Protein AF-A0A653HS08-F1 (afdb_monomer_lite)

Structure (mmCIF, N/CA/C/O backbone):
data_AF-A0A653HS08-F1
#
_entry.id   AF-A0A653HS08-F1
#
loop_
_atom_site.group_PDB
_atom_site.id
_atom_site.type_symbol
_atom_site.label_atom_id
_atom_site.label_alt_id
_atom_site.label_comp_id
_atom_site.label_asym_id
_atom_site.label_entity_id
_atom_site.label_seq_id
_atom_site.pdbx_PDB_ins_code
_atom_site.Cartn_x
_atom_site.Cartn_y
_atom_site.Cartn_z
_atom_site.occupancy
_atom_site.B_iso_or_equiv
_atom_site.auth_seq_id
_atom_site.auth_comp_id
_atom_site.auth_asym_id
_atom_site.auth_atom_id
_atom_site.pdbx_PDB_model_num
ATOM 1 N N . MET A 1 1 ? 49.586 -7.986 55.147 1.00 47.50 1 MET A N 1
ATOM 2 C CA . MET A 1 1 ? 49.100 -8.503 53.851 1.00 47.50 1 MET A CA 1
ATOM 3 C C . MET A 1 1 ? 47.582 -8.565 53.897 1.00 47.50 1 MET A C 1
ATOM 5 O O . MET A 1 1 ? 47.052 -9.351 54.668 1.00 47.50 1 MET A O 1
ATOM 9 N N . SER A 1 2 ? 46.905 -7.718 53.124 1.00 52.62 2 SER A N 1
ATOM 10 C CA . SER A 1 2 ? 45.487 -7.862 52.766 1.00 52.62 2 SER A CA 1
ATOM 11 C C . SER A 1 2 ? 45.257 -7.087 51.466 1.00 52.62 2 SER A C 1
ATOM 13 O O . SER A 1 2 ? 45.244 -5.858 51.445 1.00 52.62 2 SER A O 1
ATOM 15 N N . GLU A 1 3 ? 45.194 -7.820 50.357 1.00 47.97 3 GLU A N 1
ATOM 16 C CA . GLU A 1 3 ? 45.014 -7.277 49.010 1.00 47.97 3 GLU A CA 1
ATOM 17 C C . GLU A 1 3 ? 43.571 -6.792 48.811 1.00 47.97 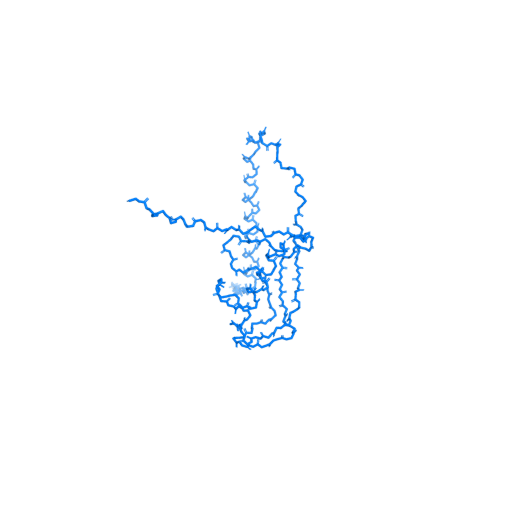3 GLU A C 1
ATOM 19 O O . GLU A 1 3 ? 42.610 -7.521 49.051 1.00 47.97 3 GLU A O 1
ATOM 24 N N . CYS A 1 4 ? 43.424 -5.544 48.362 1.00 50.06 4 CYS A N 1
ATOM 25 C CA . CYS A 1 4 ? 42.158 -4.959 47.937 1.00 50.06 4 CYS A CA 1
ATOM 26 C C . CYS A 1 4 ? 41.936 -5.295 46.456 1.00 50.06 4 CYS A C 1
ATOM 28 O O . CYS A 1 4 ? 42.390 -4.577 45.563 1.00 50.06 4 CYS A O 1
ATOM 30 N N . THR A 1 5 ? 41.269 -6.412 46.176 1.00 53.72 5 THR A N 1
ATOM 31 C CA . THR A 1 5 ? 40.874 -6.790 44.816 1.00 53.72 5 THR A CA 1
ATOM 32 C C . THR A 1 5 ? 39.577 -6.073 44.437 1.00 53.72 5 THR A C 1
ATOM 34 O O . THR A 1 5 ? 38.467 -6.540 44.679 1.00 53.72 5 THR A O 1
ATOM 37 N N . SER A 1 6 ? 39.703 -4.888 43.836 1.00 65.06 6 SER A N 1
ATOM 38 C CA . SER A 1 6 ? 38.567 -4.243 43.167 1.00 65.06 6 SER A CA 1
ATOM 39 C C . SER A 1 6 ? 38.317 -4.923 41.816 1.00 65.06 6 SER A C 1
ATOM 41 O O . SER A 1 6 ? 39.115 -4.809 40.887 1.00 65.06 6 SER A O 1
ATOM 43 N N . GLU A 1 7 ? 37.225 -5.686 41.707 1.00 66.38 7 GLU A N 1
ATOM 44 C CA . GLU A 1 7 ? 36.847 -6.326 40.445 1.00 66.38 7 GLU A CA 1
ATOM 45 C C . GLU A 1 7 ? 36.580 -5.279 39.341 1.00 66.38 7 GLU A C 1
ATOM 47 O O . GLU A 1 7 ? 35.885 -4.280 39.577 1.00 66.38 7 GLU A O 1
ATOM 52 N N . PRO A 1 8 ? 37.068 -5.491 38.104 1.00 62.09 8 PRO A N 1
ATOM 53 C CA . PRO A 1 8 ? 36.810 -4.576 37.003 1.00 62.09 8 PRO A CA 1
ATOM 54 C C . PRO A 1 8 ? 35.329 -4.637 36.606 1.00 62.09 8 PRO A C 1
ATOM 56 O O . PRO A 1 8 ? 34.816 -5.674 36.178 1.00 62.09 8 PRO A O 1
ATOM 59 N N . LYS A 1 9 ? 34.627 -3.500 36.713 1.00 66.12 9 LYS A N 1
ATOM 60 C CA . LYS A 1 9 ? 33.224 -3.364 36.286 1.00 66.12 9 LYS A CA 1
ATOM 61 C C . LYS A 1 9 ? 33.095 -3.730 34.803 1.00 66.12 9 LYS A C 1
ATOM 63 O O . LYS A 1 9 ? 33.482 -2.955 33.927 1.00 66.12 9 LYS A O 1
ATOM 68 N N . LYS A 1 10 ? 32.531 -4.908 34.514 1.00 68.31 10 LYS A N 1
ATOM 69 C CA . LYS A 1 10 ? 32.231 -5.361 33.147 1.00 68.31 10 LYS A CA 1
ATOM 70 C C . LYS A 1 10 ? 31.342 -4.323 32.451 1.00 68.31 10 LYS A C 1
ATOM 72 O O . LYS A 1 10 ? 30.289 -3.959 32.974 1.00 68.31 10 LYS A O 1
ATOM 77 N N . ARG A 1 11 ? 31.759 -3.844 31.268 1.00 67.19 11 ARG A N 1
ATOM 78 C CA . ARG A 1 11 ? 30.930 -2.971 30.416 1.00 67.19 11 ARG A CA 1
ATOM 79 C C . ARG A 1 11 ? 29.622 -3.704 30.121 1.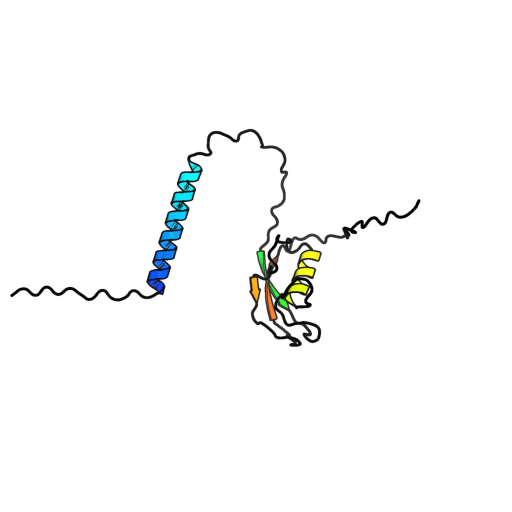00 67.19 11 ARG A C 1
ATOM 81 O O . ARG A 1 11 ? 29.644 -4.784 29.534 1.00 67.19 11 ARG A O 1
ATOM 88 N N . LEU A 1 12 ? 28.498 -3.135 30.555 1.00 70.56 12 LEU A N 1
ATOM 89 C CA . LEU A 1 12 ? 27.184 -3.703 30.264 1.00 70.56 12 LEU A CA 1
ATOM 90 C C . LEU A 1 12 ? 26.947 -3.735 28.753 1.00 70.56 12 LEU A C 1
ATOM 92 O O . LEU A 1 12 ? 27.295 -2.801 28.031 1.00 70.56 12 LEU A O 1
ATOM 96 N N . ASN A 1 13 ? 26.317 -4.811 28.287 1.00 78.12 13 ASN A N 1
ATOM 97 C CA . ASN A 1 13 ? 25.928 -4.950 26.890 1.00 78.12 13 ASN A CA 1
ATOM 98 C C . ASN A 1 13 ? 24.832 -3.915 26.554 1.00 78.12 13 ASN A C 1
ATOM 100 O O . ASN A 1 13 ? 23.933 -3.667 27.364 1.00 78.12 13 ASN A O 1
ATOM 104 N N . ASN A 1 14 ? 24.868 -3.353 25.342 1.00 82.06 14 ASN A N 1
ATOM 105 C CA . ASN A 1 14 ? 23.865 -2.428 24.801 1.00 82.06 14 ASN A CA 1
ATOM 106 C C . ASN A 1 14 ? 22.414 -2.892 25.029 1.00 82.06 14 ASN A C 1
ATOM 108 O O . ASN A 1 14 ? 21.534 -2.069 25.284 1.00 82.06 14 ASN A O 1
ATOM 112 N N . TYR A 1 15 ? 22.156 -4.204 25.010 1.00 83.00 15 TYR A N 1
ATOM 113 C CA . TYR A 1 15 ? 20.837 -4.758 25.321 1.00 83.00 15 TYR A CA 1
ATOM 114 C C . TYR A 1 15 ? 20.389 -4.477 26.763 1.00 83.00 15 TYR A C 1
ATOM 116 O O . TYR A 1 15 ? 19.254 -4.059 26.996 1.00 83.00 15 TYR A O 1
ATOM 124 N N . GLN A 1 16 ? 21.276 -4.676 27.739 1.00 83.06 16 GLN A N 1
ATOM 125 C CA . GLN A 1 16 ? 20.981 -4.440 29.154 1.00 83.06 16 GLN A CA 1
ATOM 126 C C . GLN A 1 16 ? 20.745 -2.947 29.405 1.00 83.06 16 GLN A C 1
ATOM 128 O O . GLN A 1 16 ? 19.759 -2.580 30.043 1.00 83.06 16 GLN A O 1
ATOM 133 N N . ILE A 1 17 ? 21.570 -2.096 28.786 1.00 82.94 17 ILE A N 1
ATOM 134 C CA . ILE A 1 17 ? 21.430 -0.636 28.829 1.00 82.94 17 ILE A CA 1
ATOM 135 C C . ILE A 1 17 ? 20.065 -0.204 28.268 1.00 82.94 17 ILE A C 1
ATOM 137 O O . ILE A 1 17 ? 19.347 0.571 28.902 1.00 82.94 17 ILE A O 1
ATOM 141 N N . ASN A 1 18 ? 19.653 -0.729 27.110 1.00 84.38 18 ASN A N 1
ATOM 142 C CA . ASN A 1 18 ? 18.355 -0.395 26.515 1.00 84.38 18 ASN A CA 1
ATOM 143 C C . ASN A 1 18 ? 17.176 -0.935 27.337 1.00 84.38 18 ASN A C 1
ATOM 145 O O . ASN A 1 18 ? 16.178 -0.233 27.511 1.00 84.38 18 ASN A O 1
ATOM 149 N N . LYS A 1 19 ? 17.292 -2.139 27.908 1.00 89.75 19 LYS A N 1
ATOM 150 C CA . LYS A 1 19 ? 16.267 -2.723 28.785 1.00 89.75 19 LYS A CA 1
ATOM 151 C C . LYS A 1 19 ? 16.035 -1.864 30.031 1.00 89.75 19 LYS A C 1
ATOM 153 O O . LYS A 1 19 ? 14.887 -1.663 30.429 1.00 89.75 19 LYS A O 1
ATOM 158 N N . GLU A 1 20 ? 17.097 -1.329 30.628 1.00 85.31 20 GLU A N 1
ATOM 159 C CA . GLU A 1 20 ? 17.001 -0.423 31.776 1.00 85.31 20 GLU A CA 1
ATOM 160 C C . GLU A 1 20 ? 16.418 0.941 31.404 1.00 85.31 20 GLU A C 1
ATOM 162 O O . GLU A 1 20 ? 15.538 1.435 32.113 1.00 85.31 20 GLU A O 1
ATOM 167 N N . LYS A 1 21 ? 16.828 1.518 30.267 1.00 87.62 21 LYS A N 1
ATOM 168 C CA . LYS A 1 21 ? 16.256 2.771 29.748 1.00 87.62 21 LYS A CA 1
ATOM 169 C C . LYS A 1 21 ? 14.745 2.650 29.550 1.00 87.62 21 LYS A C 1
ATOM 171 O O . LYS A 1 21 ? 13.992 3.467 30.071 1.00 87.62 21 LYS A O 1
ATOM 176 N N . VAL A 1 22 ? 14.283 1.590 28.883 1.00 85.69 22 VAL A N 1
ATOM 177 C CA . VAL A 1 22 ? 12.848 1.348 28.651 1.00 85.69 22 VAL A CA 1
ATOM 178 C C . VAL A 1 22 ? 12.085 1.171 29.970 1.00 85.69 22 VAL A C 1
ATOM 180 O O . VAL A 1 22 ? 10.980 1.698 30.114 1.00 85.69 22 VAL A O 1
ATOM 183 N N . LYS A 1 23 ? 12.659 0.469 30.959 1.00 90.06 23 LYS A N 1
ATOM 184 C CA . LYS A 1 23 ? 12.049 0.335 32.294 1.00 90.06 23 LYS A CA 1
ATOM 185 C C . LYS A 1 23 ? 11.911 1.687 33.003 1.00 90.06 23 LYS A C 1
ATOM 187 O O . LYS A 1 23 ? 10.846 1.952 33.561 1.00 90.06 23 LYS A O 1
ATOM 192 N N . LYS A 1 24 ? 12.940 2.544 32.952 1.00 87.69 24 LYS A N 1
ATOM 193 C CA . LYS A 1 24 ? 12.902 3.896 33.537 1.00 87.69 24 LYS A CA 1
ATOM 194 C C . LYS A 1 24 ? 11.823 4.763 32.883 1.00 87.69 24 LYS A C 1
ATOM 196 O O . LYS A 1 24 ? 10.980 5.292 33.603 1.00 87.69 24 LYS A O 1
ATOM 201 N N . TYR A 1 25 ? 11.760 4.800 31.549 1.00 83.31 25 TYR A N 1
ATOM 202 C CA . TYR A 1 25 ? 10.726 5.544 30.815 1.00 83.31 25 TYR A CA 1
ATOM 203 C C . TYR A 1 25 ? 9.298 5.100 31.173 1.00 83.31 25 TYR A C 1
ATOM 205 O O . TYR A 1 25 ? 8.422 5.933 31.403 1.00 83.31 25 TYR A O 1
ATOM 213 N N . LYS A 1 26 ? 9.045 3.786 31.278 1.00 85.88 26 LYS A N 1
ATOM 214 C CA . LYS A 1 26 ? 7.723 3.263 31.671 1.00 85.88 26 LYS A CA 1
ATOM 215 C C . LYS A 1 26 ? 7.325 3.682 33.088 1.00 85.88 26 LYS A C 1
ATOM 217 O O . LYS A 1 26 ? 6.159 3.998 33.327 1.00 85.88 26 LYS A O 1
ATOM 222 N N . LEU A 1 27 ? 8.274 3.675 34.023 1.00 83.00 27 LEU A N 1
ATOM 223 C CA . LEU A 1 27 ? 8.022 4.067 35.408 1.00 83.00 27 LEU A CA 1
ATOM 224 C C . LEU A 1 27 ? 7.747 5.572 35.527 1.00 83.00 27 LEU A C 1
ATOM 226 O O . LEU A 1 27 ? 6.843 5.970 36.259 1.00 83.00 27 LEU A O 1
ATOM 230 N N . GLU A 1 28 ? 8.487 6.396 34.786 1.00 81.75 28 GLU A N 1
ATOM 231 C CA . GLU A 1 28 ? 8.310 7.848 34.766 1.00 81.75 28 GLU A CA 1
ATOM 232 C C . GLU A 1 28 ? 6.949 8.251 34.180 1.00 81.75 28 GLU A C 1
ATOM 234 O O . GLU A 1 28 ? 6.223 9.033 34.793 1.00 81.75 28 GLU A O 1
ATOM 239 N N . ASN A 1 29 ? 6.533 7.630 33.071 1.00 76.69 29 ASN A N 1
ATOM 240 C CA . ASN A 1 29 ? 5.208 7.855 32.484 1.00 76.69 29 ASN A CA 1
ATOM 241 C C . ASN A 1 29 ? 4.074 7.426 33.428 1.00 76.69 29 ASN A C 1
ATOM 243 O O . ASN A 1 29 ? 3.056 8.111 33.527 1.00 76.69 29 ASN A O 1
ATOM 247 N N . LYS A 1 30 ? 4.250 6.326 34.176 1.00 78.00 30 LYS A N 1
ATOM 248 C CA . LYS A 1 30 ? 3.267 5.888 35.180 1.00 78.00 30 LYS A CA 1
ATOM 249 C C . LYS A 1 30 ? 3.149 6.885 36.339 1.00 78.00 30 LYS A C 1
ATOM 251 O O . LYS A 1 30 ? 2.045 7.100 36.830 1.00 78.00 30 LYS A O 1
ATOM 256 N N . LYS A 1 31 ? 4.258 7.504 36.762 1.00 75.50 31 LYS A N 1
ATOM 257 C CA . LYS A 1 31 ? 4.256 8.555 37.793 1.00 75.50 31 LYS A CA 1
ATOM 258 C C . LYS A 1 31 ? 3.591 9.840 37.291 1.00 75.50 31 LYS A C 1
ATOM 260 O O . LYS A 1 31 ? 2.707 10.334 37.979 1.00 75.50 31 LYS A O 1
ATOM 265 N N . LYS A 1 32 ? 3.926 10.304 36.078 1.00 69.25 32 LYS A N 1
ATOM 266 C CA . LYS A 1 32 ? 3.307 11.487 35.445 1.00 69.25 32 LYS A CA 1
ATOM 267 C C . LYS A 1 32 ? 1.790 11.338 35.277 1.00 69.25 32 LYS A C 1
ATOM 269 O O . LYS A 1 32 ? 1.042 12.249 35.616 1.00 69.25 32 LYS A O 1
ATOM 274 N N . ASN A 1 33 ? 1.317 10.166 34.848 1.00 63.22 33 ASN A N 1
ATOM 275 C CA . ASN A 1 33 ? -0.121 9.903 34.724 1.00 63.22 33 ASN A CA 1
ATOM 276 C C . ASN A 1 33 ? -0.838 9.817 36.083 1.00 63.22 33 ASN A C 1
ATOM 278 O O . ASN A 1 33 ? -2.023 10.123 36.162 1.00 63.22 33 ASN A O 1
ATOM 282 N N . LYS A 1 34 ? -0.140 9.420 37.158 1.00 64.81 34 LYS A N 1
ATOM 283 C CA . LYS A 1 34 ? -0.717 9.363 38.509 1.00 64.81 34 LYS A CA 1
ATOM 284 C C . LYS A 1 34 ? -0.817 10.749 39.158 1.00 64.81 34 LYS A C 1
ATOM 286 O O . LYS A 1 34 ? -1.782 10.987 39.871 1.00 64.81 34 LYS A O 1
ATOM 291 N N . SER A 1 35 ? 0.120 11.660 38.882 1.00 56.44 35 SER A N 1
ATOM 292 C CA . SER A 1 35 ? 0.049 13.058 39.340 1.00 56.44 35 SER A CA 1
ATOM 293 C C . SER A 1 35 ? -1.002 13.881 38.583 1.00 56.44 35 SER A C 1
ATOM 295 O O . SER A 1 35 ? -1.693 14.677 39.198 1.00 56.44 35 SER A O 1
ATOM 297 N N . LEU A 1 36 ? -1.203 13.632 37.283 1.00 54.47 36 LEU A N 1
ATOM 298 C CA . LEU A 1 36 ? -2.221 14.326 36.471 1.00 54.47 36 LEU A CA 1
ATOM 299 C C . LEU A 1 36 ? -3.674 13.935 36.808 1.00 54.47 36 LEU A C 1
ATOM 301 O O . LEU A 1 36 ? -4.590 14.708 36.540 1.00 54.47 36 LEU A O 1
ATOM 305 N N . ASN A 1 37 ? -3.898 12.751 37.386 1.00 48.84 37 ASN A N 1
ATOM 306 C CA . ASN A 1 37 ? -5.234 12.300 37.794 1.00 48.84 37 ASN A CA 1
ATOM 307 C C . ASN A 1 37 ? -5.677 12.834 39.169 1.00 48.84 37 ASN A C 1
ATOM 309 O O . ASN A 1 37 ? -6.853 12.709 39.487 1.00 48.84 37 ASN A O 1
ATOM 313 N N . GLY A 1 38 ? -4.777 13.420 39.969 1.00 45.06 38 GLY A N 1
ATOM 314 C CA . GLY A 1 38 ? -5.118 13.987 41.282 1.00 45.06 38 GLY A CA 1
ATOM 315 C C . GLY A 1 38 ? -5.771 15.374 41.228 1.00 45.06 38 GLY A C 1
ATOM 316 O O . GLY A 1 38 ? -6.410 15.776 42.190 1.00 45.06 38 GLY A O 1
ATOM 317 N N . GLU A 1 39 ? -5.649 16.095 40.108 1.00 46.28 39 GLU A N 1
ATOM 318 C CA . GLU A 1 39 ? -6.113 17.491 39.975 1.00 46.28 39 GLU A CA 1
ATOM 319 C C . GLU A 1 39 ? -7.383 17.651 39.112 1.00 46.28 39 GLU A C 1
ATOM 321 O O . GLU A 1 39 ? -7.882 18.760 38.940 1.00 46.28 39 GLU A O 1
ATOM 326 N N . ARG A 1 40 ? -7.943 16.563 38.559 1.00 44.66 40 ARG A N 1
ATOM 327 C CA . ARG A 1 40 ? -9.103 16.611 37.637 1.00 44.66 40 ARG A CA 1
ATOM 328 C C . ARG A 1 40 ? -10.465 16.288 38.263 1.00 44.66 40 ARG A C 1
ATOM 330 O O . ARG A 1 40 ? -11.455 16.271 37.538 1.00 44.66 40 ARG A O 1
ATOM 337 N N . GLU A 1 41 ? -10.557 16.065 39.573 1.00 44.38 41 GLU A N 1
ATOM 338 C CA . GLU A 1 41 ? -11.825 15.660 40.213 1.00 44.38 41 GLU A CA 1
ATOM 339 C C . GLU A 1 41 ? -12.765 16.814 40.621 1.00 44.38 41 GLU A C 1
ATOM 341 O O . GLU A 1 41 ? -13.827 16.549 41.176 1.00 44.38 41 GLU A O 1
ATOM 346 N N . LEU A 1 42 ? -12.469 18.082 40.295 1.00 44.97 42 LEU A N 1
ATOM 347 C CA . LEU A 1 42 ? -13.310 19.219 40.724 1.00 44.97 42 LEU A CA 1
ATOM 348 C C . LEU A 1 42 ? -13.969 20.066 39.623 1.00 44.97 42 LEU A C 1
ATOM 350 O O . LEU A 1 42 ? -14.649 21.027 39.968 1.00 44.97 42 LEU A O 1
ATOM 354 N N . ASN A 1 43 ? -13.847 19.761 38.321 1.00 40.16 43 ASN A N 1
ATOM 355 C CA . ASN A 1 43 ? -14.405 20.690 37.317 1.00 40.16 43 ASN A CA 1
ATOM 356 C C . ASN A 1 43 ? -14.812 20.083 35.960 1.00 40.16 43 ASN A C 1
ATOM 358 O O . ASN A 1 43 ? -14.208 20.365 34.929 1.00 40.16 43 ASN A O 1
ATOM 362 N N . GLY A 1 44 ? -15.871 19.268 35.919 1.00 37.66 44 GLY A N 1
ATOM 363 C CA . GLY A 1 44 ? -16.347 18.742 34.630 1.00 37.66 44 GLY A CA 1
ATOM 364 C C . GLY A 1 44 ? -17.690 18.024 34.647 1.00 37.66 44 GLY A C 1
ATOM 365 O O . GLY A 1 44 ? -17.822 16.974 34.028 1.00 37.66 44 GLY A O 1
ATOM 366 N N . ASN A 1 45 ? -18.687 18.553 35.359 1.00 43.84 45 ASN A N 1
ATOM 367 C CA . ASN A 1 45 ? -20.018 17.942 35.459 1.00 43.84 45 ASN A CA 1
ATOM 368 C C . ASN A 1 45 ? -21.092 18.690 34.639 1.00 43.84 45 ASN A C 1
ATOM 370 O O . ASN A 1 45 ? -22.213 18.852 35.113 1.00 43.84 45 ASN A O 1
ATOM 374 N N . ARG A 1 46 ? -20.766 19.176 33.425 1.00 41.72 46 ARG A N 1
ATOM 375 C CA . ARG A 1 46 ? -21.725 19.926 32.578 1.00 41.72 46 ARG A CA 1
ATOM 376 C C . ARG A 1 46 ? -21.684 19.715 31.057 1.00 41.72 46 ARG A C 1
ATOM 378 O O . ARG A 1 46 ? -22.363 20.445 30.354 1.00 41.72 46 ARG A O 1
ATOM 385 N N . GLU A 1 47 ? -21.022 18.680 30.543 1.00 42.12 47 GLU A N 1
ATOM 386 C CA . GLU A 1 47 ? -21.127 18.315 29.114 1.00 42.12 47 GLU A CA 1
ATOM 387 C C . GLU A 1 47 ? -21.255 16.796 28.938 1.00 42.12 47 GLU A C 1
ATOM 389 O O . GLU A 1 47 ? -20.413 16.110 28.366 1.00 42.12 47 GLU A O 1
ATOM 394 N N . LYS A 1 48 ? -22.332 16.232 29.488 1.00 47.88 48 LYS A N 1
ATOM 395 C CA . LYS A 1 48 ? -22.788 14.874 29.171 1.00 47.88 48 LYS A CA 1
ATOM 396 C C . LYS A 1 48 ? -24.186 14.977 28.582 1.00 47.88 48 LYS A C 1
ATOM 398 O O . LYS A 1 48 ? -25.140 14.902 29.343 1.00 47.88 48 LYS A O 1
ATOM 403 N N . ASN A 1 49 ? -24.292 15.208 27.271 1.00 41.66 49 ASN A N 1
ATOM 404 C CA . ASN A 1 49 ? -25.422 14.768 26.434 1.00 41.66 49 ASN A CA 1
ATOM 405 C C . ASN A 1 49 ? -25.309 15.308 24.998 1.00 41.66 49 ASN A C 1
ATOM 407 O O . ASN A 1 49 ? -25.977 16.280 24.673 1.00 41.66 49 ASN A O 1
ATOM 411 N N . CYS A 1 50 ? -24.491 14.669 24.147 1.00 37.59 50 CYS A N 1
ATOM 412 C CA . CYS A 1 50 ? -24.683 14.638 22.680 1.00 37.59 50 CYS A CA 1
ATOM 413 C C . CYS A 1 50 ? -23.565 13.880 21.929 1.00 37.59 50 CYS A C 1
ATOM 415 O O . CYS A 1 50 ? -23.043 14.367 20.935 1.00 37.59 50 CYS A O 1
ATOM 417 N N . ILE A 1 51 ? -23.183 12.6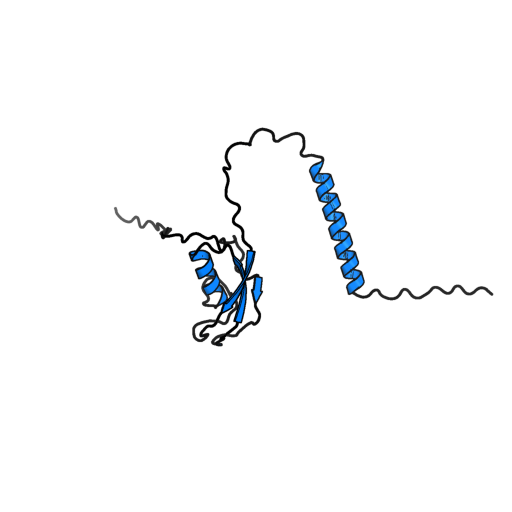68 22.347 1.00 44.34 51 ILE A N 1
ATOM 418 C CA . ILE A 1 51 ? -22.474 11.751 21.431 1.00 44.34 51 ILE A CA 1
ATOM 419 C C . ILE A 1 51 ? -23.127 10.381 21.557 1.00 44.34 51 ILE A C 1
ATOM 421 O O . ILE A 1 51 ? -22.682 9.490 22.278 1.00 44.34 51 ILE A O 1
ATOM 425 N N . SER A 1 52 ? -24.263 10.272 20.881 1.00 44.53 52 SER A N 1
ATOM 426 C CA . SER A 1 52 ? -24.949 9.031 20.563 1.00 44.53 52 SER A CA 1
ATOM 427 C C . SER A 1 52 ? -23.966 8.015 19.978 1.00 44.53 52 SER A C 1
ATOM 429 O O . SER A 1 52 ? -23.283 8.299 19.000 1.00 44.53 52 SER A O 1
ATOM 431 N N . ASN A 1 53 ? -23.882 6.843 20.615 1.00 43.09 53 ASN A N 1
ATOM 432 C CA . ASN A 1 53 ? -23.590 5.520 20.051 1.00 43.09 53 ASN A CA 1
ATOM 433 C C . ASN A 1 53 ? -22.898 5.465 18.670 1.00 43.09 53 ASN A C 1
ATOM 435 O O . ASN A 1 53 ? -23.380 4.786 17.764 1.00 43.09 53 ASN A O 1
ATOM 439 N N . LYS A 1 54 ? -21.738 6.107 18.483 1.00 49.06 54 LYS A N 1
ATOM 440 C CA . LYS A 1 54 ? -20.890 5.794 17.330 1.00 49.06 54 LYS A CA 1
ATOM 441 C C . LYS A 1 54 ? -20.305 4.414 17.587 1.00 49.06 54 LYS A C 1
ATOM 443 O O . LYS A 1 54 ? -19.425 4.260 18.435 1.00 49.06 54 LYS A O 1
ATOM 448 N N . LYS A 1 55 ? -20.846 3.404 16.895 1.00 53.75 55 LYS A N 1
ATOM 449 C CA . LYS A 1 55 ? -20.282 2.053 16.808 1.00 53.75 55 LYS A CA 1
ATOM 450 C C . LYS A 1 55 ? -18.786 2.234 16.546 1.00 53.75 55 LYS A C 1
ATOM 452 O O . LYS A 1 55 ? -18.404 2.803 15.530 1.00 53.75 55 LYS A O 1
ATOM 457 N N . LYS A 1 56 ? -17.953 1.897 17.530 1.00 59.69 56 LYS A N 1
ATOM 458 C CA . LYS A 1 56 ? -16.514 2.171 17.488 1.00 59.69 56 LYS A CA 1
ATOM 459 C C . LYS A 1 56 ? -15.954 1.425 16.278 1.00 59.69 56 LYS A C 1
ATOM 461 O O . LYS A 1 56 ? -15.945 0.197 16.300 1.00 59.69 56 LYS A O 1
ATOM 466 N N . GLU A 1 57 ? -15.569 2.145 15.226 1.00 66.12 57 GLU A N 1
ATOM 467 C CA . GLU A 1 57 ? -15.036 1.535 14.006 1.00 66.12 57 GLU A CA 1
ATOM 468 C C . GLU A 1 57 ? -13.863 0.628 14.382 1.00 66.12 57 GLU A C 1
ATOM 470 O O . GLU A 1 57 ? -12.872 1.059 14.985 1.00 66.12 57 GLU A O 1
ATOM 475 N N . LYS A 1 58 ? -14.016 -0.671 14.121 1.00 83.25 58 LYS A N 1
ATOM 476 C CA . LYS A 1 58 ? -13.085 -1.687 14.604 1.00 83.25 58 LYS A CA 1
ATOM 477 C C . LYS A 1 58 ? -11.979 -1.890 13.575 1.00 83.25 58 LYS A C 1
ATOM 479 O O . LYS A 1 58 ? -11.950 -2.897 12.874 1.00 83.25 58 LYS A O 1
ATOM 484 N N . PHE A 1 59 ? -11.042 -0.947 13.515 1.00 87.50 59 PHE A N 1
ATOM 485 C CA . PHE A 1 59 ? -9.821 -1.113 12.724 1.00 87.50 59 PHE A CA 1
ATOM 486 C C . PHE A 1 59 ? -8.965 -2.247 13.296 1.00 87.50 59 PHE A C 1
ATOM 488 O O . PHE A 1 59 ? -8.626 -2.249 14.483 1.00 87.50 59 PHE A O 1
ATOM 495 N N . GLN A 1 60 ? -8.593 -3.205 12.452 1.00 90.62 60 GLN A N 1
ATOM 496 C CA . GLN A 1 60 ? -7.697 -4.306 12.808 1.00 90.62 60 GLN A CA 1
ATOM 497 C C . GLN A 1 60 ? -6.542 -4.396 11.808 1.00 90.62 60 GLN A C 1
ATOM 499 O O . GLN A 1 60 ? -6.619 -3.868 10.702 1.00 90.62 60 GLN A O 1
ATOM 504 N N . LYS A 1 61 ? -5.445 -5.046 12.206 1.00 93.06 61 LYS A N 1
ATOM 505 C CA . LYS A 1 61 ? -4.290 -5.256 11.326 1.00 93.06 61 LYS A CA 1
ATOM 506 C C . LYS A 1 61 ? -4.583 -6.383 10.347 1.00 93.06 61 LYS A C 1
ATOM 508 O O . LYS A 1 61 ? -4.854 -7.497 10.786 1.00 93.06 61 LYS A O 1
ATOM 513 N N . TYR A 1 62 ? -4.426 -6.110 9.059 1.00 94.50 62 TYR A N 1
ATOM 514 C CA . TYR A 1 62 ? -4.554 -7.104 8.000 1.00 94.50 62 TYR A CA 1
ATOM 515 C C . TYR A 1 62 ? -3.343 -7.081 7.081 1.00 94.50 62 TYR A C 1
ATOM 517 O O . TYR A 1 62 ? -2.780 -6.021 6.805 1.00 94.50 62 TYR A O 1
ATOM 525 N N . ALA A 1 63 ? -2.961 -8.268 6.617 1.00 95.94 63 ALA A N 1
ATOM 526 C CA . ALA A 1 63 ? -1.986 -8.450 5.558 1.00 95.94 63 ALA A CA 1
ATOM 527 C C . ALA A 1 63 ? -2.724 -8.603 4.222 1.00 95.94 63 ALA A C 1
ATOM 529 O O . ALA A 1 63 ? -3.586 -9.467 4.080 1.00 95.94 63 ALA A O 1
ATOM 530 N N . LEU A 1 64 ? -2.380 -7.762 3.254 1.00 95.06 64 LEU A N 1
ATOM 531 C CA . LEU A 1 64 ? -2.863 -7.805 1.883 1.00 95.06 64 LEU A CA 1
ATOM 532 C C . LEU A 1 64 ? -1.797 -8.467 1.019 1.00 95.06 64 LEU A C 1
ATOM 534 O O . LEU A 1 64 ? -0.672 -7.975 0.952 1.00 95.06 64 LEU A O 1
ATOM 538 N N . CYS A 1 65 ? -2.150 -9.564 0.357 1.00 96.81 65 CYS A N 1
ATOM 539 C CA . CYS A 1 65 ? -1.305 -10.188 -0.653 1.00 96.81 65 CYS A CA 1
ATOM 540 C C . CYS A 1 65 ? -1.662 -9.605 -2.024 1.00 96.81 65 CYS A C 1
ATOM 542 O O . CYS A 1 65 ? -2.815 -9.691 -2.444 1.00 96.81 65 CYS A O 1
ATOM 544 N N . VAL A 1 66 ? -0.698 -8.969 -2.688 1.00 96.69 66 VAL A N 1
ATOM 545 C CA . VAL A 1 66 ? -0.929 -8.168 -3.893 1.00 96.69 66 VAL A CA 1
ATOM 546 C C . VAL A 1 66 ? 0.037 -8.579 -5.001 1.00 96.69 66 VAL A C 1
ATOM 548 O O . VAL A 1 66 ? 1.258 -8.578 -4.815 1.00 96.69 66 VAL A O 1
ATOM 551 N N . GLY A 1 67 ? -0.530 -8.864 -6.173 1.00 97.38 67 GLY A N 1
ATOM 552 C CA . GLY A 1 67 ? 0.189 -8.950 -7.440 1.00 97.38 67 GLY A CA 1
ATOM 553 C C . GLY A 1 67 ? -0.016 -7.680 -8.266 1.00 97.38 67 GLY A C 1
ATOM 554 O O . GLY A 1 67 ? -1.115 -7.128 -8.295 1.00 97.38 67 GLY A O 1
ATOM 555 N N . TYR A 1 68 ? 1.034 -7.192 -8.925 1.00 97.38 68 TYR A N 1
ATOM 556 C CA . TYR A 1 68 ? 0.986 -5.983 -9.743 1.00 97.38 68 TYR A CA 1
ATOM 557 C C . TYR A 1 68 ? 1.983 -5.995 -10.902 1.00 97.38 68 TYR A C 1
ATOM 559 O O . TYR A 1 68 ? 3.088 -6.543 -10.825 1.00 97.38 68 TYR A O 1
ATOM 567 N N . LEU A 1 69 ? 1.601 -5.295 -11.973 1.00 97.56 69 LEU A N 1
ATOM 568 C CA . LEU A 1 69 ? 2.503 -4.935 -13.058 1.00 97.56 69 LEU A CA 1
ATOM 569 C C . LEU A 1 69 ? 3.190 -3.606 -12.733 1.00 97.56 69 LEU A C 1
ATOM 571 O O . LEU A 1 69 ? 2.527 -2.576 -12.631 1.00 97.56 69 LEU A O 1
ATOM 575 N N . GLY A 1 70 ? 4.512 -3.629 -12.567 1.00 96.69 70 GLY A N 1
ATOM 576 C CA . GLY A 1 70 ? 5.285 -2.478 -12.099 1.00 96.69 70 GLY A CA 1
ATOM 577 C C . GLY A 1 70 ? 5.568 -1.410 -13.147 1.00 96.69 70 GLY A C 1
ATOM 578 O O . GLY A 1 70 ? 5.976 -0.319 -12.772 1.00 96.69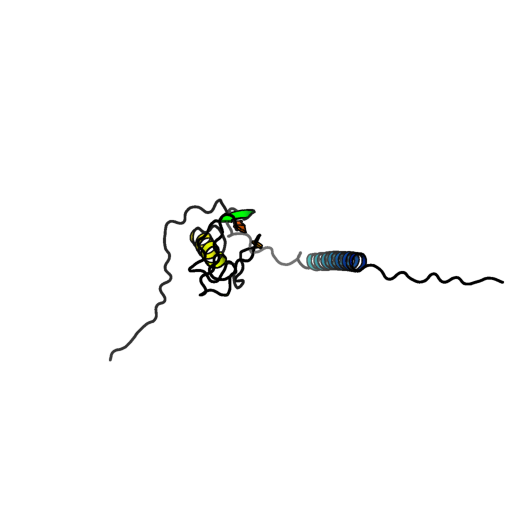 70 GLY A O 1
ATOM 579 N N . SER A 1 71 ? 5.340 -1.680 -14.437 1.00 97.00 71 SER A N 1
ATOM 580 C CA . SER A 1 71 ? 5.839 -0.854 -15.550 1.00 97.00 71 SER A CA 1
ATOM 581 C C . SER A 1 71 ? 5.455 0.628 -15.471 1.00 97.00 71 SER A C 1
ATOM 583 O O . SER A 1 71 ? 6.223 1.476 -15.905 1.00 97.00 71 SER A O 1
ATOM 585 N N . ARG A 1 72 ? 4.284 0.949 -14.905 1.00 95.06 72 ARG A N 1
ATOM 586 C CA . ARG A 1 72 ? 3.785 2.330 -14.755 1.00 95.06 72 ARG A CA 1
ATOM 587 C C . ARG A 1 72 ? 4.035 2.946 -13.374 1.00 95.06 72 ARG A C 1
ATOM 589 O O . ARG A 1 72 ? 3.563 4.046 -13.102 1.00 95.06 72 ARG A O 1
ATOM 596 N N . PHE A 1 73 ? 4.691 2.216 -12.475 1.00 96.00 73 PHE A N 1
ATOM 597 C CA . PHE A 1 73 ? 4.838 2.595 -11.076 1.00 96.00 73 PHE A CA 1
ATOM 598 C C . PHE A 1 73 ? 6.298 2.855 -10.719 1.00 96.00 73 PHE A C 1
ATOM 600 O O . PHE A 1 73 ? 7.188 2.075 -11.062 1.00 96.00 73 PHE A O 1
ATOM 607 N N . HIS A 1 74 ? 6.528 3.907 -9.936 1.00 95.50 74 HIS A N 1
ATOM 608 C CA . HIS A 1 74 ? 7.826 4.302 -9.383 1.00 95.50 74 HIS A CA 1
ATOM 609 C C . HIS A 1 74 ? 8.188 3.453 -8.161 1.00 95.50 74 HIS A C 1
ATOM 611 O O . HIS A 1 74 ? 8.511 3.944 -7.084 1.00 95.50 74 HIS A O 1
ATOM 617 N N . GLY A 1 75 ? 8.078 2.140 -8.336 1.00 94.81 75 GLY A N 1
ATOM 618 C CA . GLY A 1 75 ? 8.244 1.161 -7.283 1.00 94.81 75 GLY A CA 1
ATOM 619 C C . GLY A 1 75 ? 7.035 1.072 -6.365 1.00 94.81 75 GLY A C 1
ATOM 620 O O . GLY A 1 75 ? 5.945 1.595 -6.624 1.00 94.81 75 GLY A O 1
ATOM 621 N N . CYS A 1 76 ? 7.218 0.336 -5.276 1.00 94.69 76 CYS A N 1
ATOM 622 C CA . CYS A 1 76 ? 6.120 0.076 -4.352 1.00 94.69 76 CYS A CA 1
ATOM 623 C C . CYS A 1 76 ? 5.979 1.119 -3.240 1.00 94.69 76 CYS A C 1
ATOM 625 O O . CYS A 1 76 ? 4.939 1.137 -2.593 1.00 94.69 76 CYS A O 1
ATOM 627 N N . GLN A 1 77 ? 6.996 1.953 -2.986 1.00 92.81 77 GLN A N 1
ATOM 628 C CA . GLN A 1 77 ? 6.992 2.867 -1.845 1.00 92.81 77 GLN A CA 1
ATOM 629 C C . GLN A 1 77 ? 6.359 4.213 -2.137 1.00 92.81 77 GLN A C 1
ATOM 631 O O . GLN A 1 77 ? 6.745 4.858 -3.092 1.00 92.81 77 GLN A O 1
ATOM 636 N N . GLY A 1 78 ? 5.444 4.675 -1.283 1.00 89.50 78 GLY A N 1
ATOM 637 C CA . GLY A 1 78 ? 4.924 6.041 -1.322 1.00 89.50 78 GLY A CA 1
ATOM 638 C C . GLY A 1 78 ? 6.055 7.077 -1.300 1.00 89.50 78 GLY A C 1
ATOM 639 O O . GLY A 1 78 ? 6.879 7.083 -0.383 1.00 89.50 78 GLY A O 1
ATOM 640 N N . GLN A 1 79 ? 6.098 7.945 -2.316 1.00 84.50 79 GLN A N 1
ATOM 641 C CA . GLN A 1 79 ? 7.113 9.001 -2.496 1.00 84.50 79 GLN A CA 1
ATOM 642 C C . GLN A 1 79 ? 6.493 10.409 -2.613 1.00 84.50 79 GLN A C 1
ATOM 644 O O . GLN A 1 79 ? 7.086 11.318 -3.181 1.00 84.50 79 GLN A O 1
ATOM 649 N N . GLY A 1 80 ? 5.291 10.605 -2.068 1.00 82.44 80 GLY A N 1
ATOM 650 C CA . GLY A 1 80 ? 4.506 11.837 -2.214 1.00 82.44 80 GLY A CA 1
ATOM 651 C C . GLY A 1 80 ? 3.152 11.559 -2.863 1.00 82.44 80 GLY A C 1
ATOM 652 O O . GLY A 1 80 ? 2.903 10.445 -3.308 1.00 82.44 80 GLY A O 1
ATOM 653 N N . LYS A 1 81 ? 2.255 12.552 -2.894 1.00 74.56 81 LYS A N 1
ATOM 654 C CA . LYS A 1 81 ? 0.858 12.352 -3.333 1.00 74.56 81 LYS A CA 1
ATOM 655 C C . LYS A 1 81 ? 0.696 12.151 -4.844 1.00 74.56 81 LYS A C 1
ATOM 657 O O . LYS A 1 81 ? -0.239 11.476 -5.258 1.00 74.56 81 LYS A O 1
ATOM 662 N N . GLU A 1 82 ? 1.584 12.734 -5.644 1.00 81.75 82 GLU A N 1
ATOM 663 C CA . GLU A 1 82 ? 1.454 12.762 -7.110 1.00 81.75 82 GLU A CA 1
ATOM 664 C C . GLU A 1 82 ? 2.181 11.605 -7.804 1.00 81.75 82 GLU A C 1
ATOM 666 O O . GLU A 1 82 ? 1.873 11.265 -8.944 1.00 81.75 82 GLU A O 1
ATOM 671 N N . VAL A 1 83 ? 3.109 10.942 -7.110 1.00 87.69 83 VAL A N 1
ATOM 672 C CA . VAL A 1 83 ? 3.869 9.828 -7.682 1.00 87.69 83 VAL A CA 1
ATOM 673 C C . VAL A 1 83 ? 2.993 8.579 -7.737 1.00 87.69 83 VAL A C 1
ATOM 675 O O . VAL A 1 83 ? 2.397 8.163 -6.741 1.00 87.69 83 VAL A O 1
ATOM 678 N N . MET A 1 84 ? 2.931 7.929 -8.895 1.00 91.50 84 MET A N 1
ATOM 679 C CA . MET A 1 84 ? 2.278 6.629 -9.016 1.00 91.50 84 MET A CA 1
ATOM 680 C C . MET A 1 84 ? 3.165 5.533 -8.434 1.00 91.50 84 MET A C 1
ATOM 682 O O . MET A 1 84 ? 4.102 5.076 -9.084 1.00 91.50 84 MET A O 1
ATOM 686 N N . THR A 1 85 ? 2.847 5.084 -7.224 1.00 95.31 85 THR A N 1
ATOM 687 C CA . THR A 1 85 ? 3.478 3.929 -6.571 1.00 95.31 85 THR A CA 1
ATOM 688 C C . THR A 1 85 ? 2.410 2.945 -6.117 1.00 95.31 85 THR A C 1
ATOM 690 O O . THR A 1 85 ? 1.232 3.299 -6.016 1.00 95.31 85 THR A O 1
ATOM 693 N N . ILE A 1 86 ? 2.808 1.698 -5.868 1.00 95.50 86 ILE A N 1
ATOM 694 C CA . ILE A 1 86 ? 1.857 0.648 -5.475 1.00 95.50 86 ILE A CA 1
ATOM 695 C C . ILE A 1 86 ? 1.167 0.991 -4.150 1.00 95.50 86 ILE A C 1
ATOM 697 O O . ILE A 1 86 ? -0.054 0.899 -4.073 1.00 95.50 86 ILE A O 1
ATOM 701 N N . GLU A 1 87 ? 1.914 1.453 -3.137 1.00 94.00 87 GLU A N 1
ATOM 702 C CA . GLU A 1 87 ? 1.319 1.920 -1.876 1.00 94.00 87 GLU A CA 1
ATOM 703 C C . GLU A 1 87 ? 0.295 3.029 -2.112 1.00 94.00 87 GLU A C 1
ATOM 705 O O . GLU A 1 87 ? -0.824 2.910 -1.632 1.00 94.00 87 GLU A O 1
ATOM 710 N N . ASN A 1 88 ? 0.622 4.057 -2.900 1.00 92.31 88 ASN A N 1
ATOM 711 C CA . ASN A 1 88 ? -0.297 5.171 -3.144 1.00 92.31 88 ASN A CA 1
ATOM 712 C C . ASN A 1 88 ? -1.606 4.727 -3.815 1.00 92.31 88 ASN A C 1
ATOM 714 O O . ASN A 1 88 ? -2.656 5.324 -3.582 1.00 92.31 88 ASN A O 1
ATOM 718 N N . GLU A 1 89 ? -1.561 3.707 -4.671 1.00 93.62 89 GLU A N 1
ATOM 719 C CA . GLU A 1 89 ? -2.754 3.159 -5.321 1.00 93.62 89 GLU A CA 1
ATOM 720 C C . GLU A 1 89 ? -3.615 2.348 -4.347 1.00 93.62 89 GLU A C 1
ATOM 722 O O . GLU A 1 89 ? -4.837 2.524 -4.293 1.00 93.62 89 GLU A O 1
ATOM 727 N N . ILE A 1 90 ? -2.979 1.508 -3.525 1.00 93.50 90 ILE A N 1
ATOM 728 C CA . ILE A 1 90 ? -3.661 0.751 -2.471 1.00 93.50 90 ILE A CA 1
ATOM 729 C C . ILE A 1 90 ? -4.304 1.719 -1.476 1.00 93.50 90 ILE A C 1
ATOM 731 O O . ILE A 1 90 ? -5.481 1.579 -1.159 1.00 93.50 90 ILE A O 1
ATOM 735 N N . GLU A 1 91 ? -3.576 2.739 -1.024 1.00 90.75 91 GLU A N 1
ATOM 736 C CA . GLU A 1 91 ? -4.078 3.740 -0.082 1.00 90.75 91 GLU A CA 1
ATOM 737 C C . GLU A 1 91 ? -5.262 4.522 -0.648 1.00 90.75 91 GLU A C 1
ATOM 739 O O . GLU A 1 91 ? -6.285 4.651 0.023 1.00 90.75 91 GLU A O 1
ATOM 744 N N . ARG A 1 92 ? -5.169 4.997 -1.898 1.00 89.31 92 ARG A N 1
ATOM 745 C CA . ARG A 1 92 ? -6.290 5.662 -2.579 1.00 89.31 92 ARG A CA 1
ATOM 746 C C . ARG A 1 92 ? -7.518 4.764 -2.642 1.00 89.31 92 ARG A C 1
ATOM 748 O O . ARG A 1 92 ? -8.621 5.232 -2.369 1.00 89.31 92 ARG A O 1
ATOM 755 N N . THR A 1 93 ? -7.322 3.486 -2.950 1.00 91.44 93 THR A N 1
ATOM 756 C CA . THR A 1 93 ? -8.408 2.505 -3.019 1.00 91.44 93 THR A CA 1
ATOM 757 C C . THR A 1 93 ? -9.033 2.281 -1.646 1.00 91.44 93 THR A C 1
ATOM 759 O O . THR A 1 93 ? -10.244 2.412 -1.511 1.00 91.44 93 THR A O 1
ATOM 762 N N . LEU A 1 94 ? -8.223 2.025 -0.616 1.00 90.25 94 LEU A N 1
ATOM 763 C CA . LEU A 1 94 ? -8.686 1.795 0.754 1.00 90.25 94 LEU A CA 1
ATOM 764 C C . LEU A 1 94 ? -9.422 3.010 1.337 1.00 90.25 94 LEU A C 1
ATOM 766 O O . LEU A 1 94 ? -10.406 2.838 2.053 1.00 90.25 94 LEU A O 1
ATOM 770 N N . VAL A 1 95 ? -8.968 4.230 1.034 1.00 88.38 95 VAL A N 1
ATOM 771 C CA . VAL A 1 95 ? -9.669 5.465 1.423 1.00 88.38 95 VAL A CA 1
ATOM 772 C C . VAL A 1 95 ? -10.994 5.581 0.675 1.00 88.38 95 VAL A C 1
ATOM 774 O O . VAL A 1 95 ? -12.001 5.910 1.290 1.00 88.38 95 VAL A O 1
ATOM 777 N N . LYS A 1 96 ? -11.016 5.284 -0.631 1.00 88.50 96 LYS A N 1
ATOM 778 C CA . LYS A 1 96 ? -12.228 5.354 -1.461 1.00 88.50 96 LYS A CA 1
ATOM 779 C C . LYS A 1 96 ? -13.335 4.429 -0.953 1.00 88.50 96 LYS A C 1
ATOM 781 O O . LYS A 1 96 ? -14.497 4.809 -0.998 1.00 88.50 96 LYS A O 1
ATOM 786 N N . ILE A 1 97 ? -12.980 3.245 -0.459 1.00 89.38 97 ILE A N 1
ATOM 787 C CA . ILE A 1 97 ? -13.940 2.287 0.112 1.00 89.38 97 ILE A CA 1
ATOM 788 C C . ILE A 1 97 ? -14.184 2.500 1.617 1.00 89.38 97 ILE A C 1
ATOM 790 O O . ILE A 1 97 ? -14.770 1.644 2.268 1.00 89.38 97 ILE A O 1
ATOM 794 N N . ASN A 1 98 ? -13.708 3.610 2.199 1.00 86.69 98 ASN A N 1
ATOM 795 C CA . ASN A 1 98 ? -13.805 3.913 3.633 1.00 86.69 98 ASN A CA 1
ATOM 796 C C . ASN A 1 98 ? -13.224 2.821 4.558 1.00 86.69 98 ASN A C 1
ATOM 798 O O . ASN A 1 98 ? -13.580 2.725 5.733 1.00 86.69 98 ASN A O 1
ATOM 802 N N . ALA A 1 99 ? -12.300 2.006 4.047 1.00 87.94 99 ALA A N 1
ATOM 803 C CA . ALA A 1 99 ? -11.680 0.915 4.792 1.00 87.94 99 ALA A CA 1
ATOM 804 C C . ALA A 1 99 ? -10.496 1.398 5.648 1.00 87.94 99 ALA A C 1
ATOM 806 O O . ALA A 1 99 ? -10.108 0.736 6.613 1.00 87.94 99 ALA A O 1
ATOM 807 N N . VAL A 1 100 ? -9.941 2.573 5.334 1.00 86.44 100 VAL A N 1
ATOM 808 C CA . VAL A 1 100 ? -8.969 3.296 6.166 1.00 86.44 100 VAL A CA 1
ATOM 809 C C . VAL A 1 100 ? -9.403 4.751 6.327 1.00 86.44 100 VAL A C 1
ATOM 811 O O . VAL A 1 100 ? -9.861 5.387 5.379 1.00 86.44 100 VAL A O 1
ATOM 814 N N . THR A 1 101 ? -9.229 5.316 7.521 1.00 76.00 101 THR A N 1
ATOM 815 C CA . THR A 1 101 ? -9.438 6.754 7.726 1.00 76.00 101 THR A CA 1
ATOM 816 C C . THR A 1 101 ? -8.306 7.548 7.095 1.00 76.00 101 THR A C 1
ATOM 818 O O . THR A 1 101 ? -7.135 7.182 7.221 1.00 76.00 101 THR A O 1
ATOM 821 N N . LYS A 1 102 ? -8.640 8.692 6.493 1.00 69.69 102 LYS A N 1
ATOM 822 C CA . LYS A 1 102 ? -7.669 9.673 5.998 1.00 69.69 102 LYS A CA 1
ATOM 823 C C . LYS A 1 102 ? -6.899 10.251 7.197 1.00 69.69 102 LYS A C 1
ATOM 825 O O . LYS A 1 102 ? -7.323 11.232 7.804 1.00 69.69 102 LYS A O 1
ATOM 830 N N . PHE A 1 103 ? -5.801 9.610 7.604 1.00 60.91 103 PHE A N 1
ATOM 831 C CA . PHE A 1 103 ? -4.990 10.102 8.714 1.00 60.91 103 PHE A CA 1
ATOM 832 C C . PHE A 1 103 ? -4.398 11.460 8.330 1.00 60.91 103 PHE A C 1
ATOM 834 O O . PHE A 1 103 ? -3.663 11.606 7.354 1.00 60.91 103 PHE A O 1
ATOM 841 N N . SER A 1 104 ? -4.761 12.485 9.098 1.00 49.09 104 SER A N 1
ATOM 842 C CA . SER A 1 104 ? -4.249 13.841 8.934 1.00 49.09 104 SER A CA 1
ATOM 843 C C . SER A 1 104 ? -2.710 13.836 8.967 1.00 49.09 104 SER A C 1
ATOM 845 O O . SER A 1 104 ? -2.098 13.418 9.949 1.00 49.09 104 SER A O 1
ATOM 847 N N . LYS A 1 105 ? -2.109 14.365 7.892 1.00 52.59 105 LYS A N 1
ATOM 848 C CA . LYS A 1 105 ? -0.695 14.764 7.717 1.00 52.59 105 LYS A CA 1
ATOM 849 C C . LYS A 1 105 ? 0.374 13.678 7.537 1.00 52.59 105 LYS A C 1
ATOM 851 O O . LYS A 1 105 ? 1.489 14.047 7.182 1.00 52.59 105 LYS A O 1
ATOM 856 N N . THR A 1 106 ? 0.086 12.386 7.695 1.00 54.34 106 THR A N 1
ATOM 857 C CA . THR A 1 106 ? 1.094 11.325 7.482 1.00 54.34 106 THR A CA 1
ATOM 858 C C . THR A 1 106 ? 0.785 10.499 6.236 1.00 54.34 106 THR A C 1
ATOM 860 O O . THR A 1 106 ? -0.234 9.833 6.138 1.00 54.34 106 THR A O 1
ATOM 863 N N . TYR A 1 107 ? 1.691 10.567 5.265 1.00 55.94 107 TYR A N 1
ATOM 864 C CA . TYR A 1 107 ? 1.637 9.949 3.929 1.00 55.94 107 TYR A CA 1
ATOM 865 C C . TYR A 1 107 ? 1.973 8.448 3.930 1.00 55.94 107 TYR A C 1
ATOM 867 O O . TYR A 1 107 ? 2.417 7.917 2.921 1.00 55.94 107 TYR A O 1
ATOM 875 N N . ASN A 1 108 ? 1.849 7.773 5.073 1.00 65.50 108 ASN A N 1
ATOM 876 C CA . ASN A 1 108 ? 2.174 6.356 5.159 1.00 65.50 108 ASN A CA 1
ATOM 877 C C . ASN A 1 108 ? 1.194 5.646 6.088 1.00 65.50 108 ASN A C 1
ATOM 879 O O . ASN A 1 108 ? 1.419 5.527 7.294 1.00 65.50 108 ASN A O 1
ATOM 883 N N . THR A 1 109 ? 0.075 5.216 5.516 1.00 78.94 109 THR A N 1
ATOM 884 C CA . THR A 1 109 ? -0.898 4.360 6.203 1.00 78.94 109 THR A CA 1
ATOM 885 C C . THR A 1 109 ? -0.470 2.891 6.177 1.00 78.94 109 THR A C 1
ATOM 887 O O . THR A 1 109 ? -0.951 2.095 6.988 1.00 78.94 109 THR A O 1
ATOM 890 N N . CYS A 1 110 ? 0.470 2.535 5.294 1.00 88.88 110 CYS A N 1
ATOM 891 C CA . CYS A 1 110 ? 1.088 1.220 5.270 1.00 88.88 110 CYS A CA 1
ATOM 892 C C . CYS A 1 110 ? 2.013 1.031 6.481 1.00 88.88 110 CYS A C 1
ATOM 894 O O . CYS A 1 110 ? 3.030 1.705 6.651 1.00 88.88 110 CYS A O 1
ATOM 896 N N . LEU A 1 111 ? 1.687 0.057 7.328 1.00 91.00 111 LEU A N 1
ATOM 897 C CA . LEU A 1 111 ? 2.473 -0.258 8.519 1.00 91.00 111 LEU A CA 1
ATOM 898 C C . LEU A 1 111 ? 3.785 -0.960 8.169 1.00 91.00 111 LEU A C 1
ATOM 900 O O . LEU A 1 111 ? 4.822 -0.685 8.772 1.00 91.00 111 LEU A O 1
ATOM 904 N N . SER A 1 112 ? 3.735 -1.907 7.234 1.00 93.50 112 SER A N 1
ATOM 905 C CA . SER A 1 112 ? 4.905 -2.677 6.821 1.00 93.50 112 SER A CA 1
ATOM 906 C C . SER A 1 112 ? 4.697 -3.354 5.478 1.00 93.50 112 SER A C 1
ATOM 908 O O . SER A 1 112 ? 3.569 -3.572 5.046 1.00 93.50 112 SER A O 1
ATOM 910 N N . ARG A 1 113 ? 5.808 -3.759 4.869 1.00 93.62 113 ARG A N 1
ATOM 911 C CA . ARG A 1 113 ? 5.859 -4.511 3.616 1.00 93.62 113 ARG A CA 1
ATOM 912 C C . ARG A 1 113 ? 6.896 -5.604 3.701 1.00 93.62 113 ARG A C 1
ATOM 914 O O . ARG A 1 113 ? 7.881 -5.440 4.420 1.00 93.62 113 ARG A O 1
ATOM 921 N N . THR A 1 114 ? 6.721 -6.659 2.920 1.00 95.94 114 THR A N 1
ATOM 922 C CA . THR A 1 114 ? 7.749 -7.693 2.766 1.00 95.94 114 THR A CA 1
ATOM 923 C C . THR A 1 114 ? 8.938 -7.213 1.946 1.00 95.94 114 THR A C 1
ATOM 925 O O . THR A 1 114 ? 10.077 -7.513 2.297 1.00 95.94 114 THR A O 1
ATOM 928 N N . THR A 1 115 ? 8.711 -6.453 0.870 1.00 93.94 115 THR A N 1
ATOM 929 C CA . THR A 1 115 ? 9.793 -6.049 -0.038 1.00 93.94 115 THR A CA 1
ATOM 930 C C . THR A 1 115 ? 9.559 -4.664 -0.617 1.00 93.94 115 THR A C 1
ATOM 932 O O . THR A 1 115 ? 8.430 -4.290 -0.944 1.00 93.94 115 THR A O 1
ATOM 935 N N . ARG A 1 116 ? 10.656 -3.914 -0.770 1.00 95.69 116 ARG A N 1
ATOM 936 C CA . ARG A 1 116 ? 10.701 -2.694 -1.571 1.00 95.69 116 ARG A CA 1
ATOM 937 C C . ARG A 1 116 ? 11.106 -3.052 -2.991 1.00 95.69 116 ARG A C 1
ATOM 939 O O . ARG A 1 116 ? 12.228 -3.489 -3.201 1.00 95.69 116 ARG A O 1
ATOM 946 N N . THR A 1 117 ? 10.187 -2.903 -3.933 1.00 96.69 117 THR A N 1
ATOM 947 C CA . THR A 1 117 ? 10.496 -3.034 -5.356 1.00 96.69 117 THR A CA 1
ATOM 948 C C . THR A 1 117 ? 10.837 -1.675 -5.948 1.00 96.69 117 THR A C 1
ATOM 950 O O . THR A 1 117 ? 10.184 -0.680 -5.607 1.00 96.69 117 THR A O 1
ATOM 953 N N . ASP A 1 118 ? 11.818 -1.661 -6.845 1.00 96.12 118 ASP A N 1
ATOM 954 C CA . ASP A 1 118 ? 12.241 -0.477 -7.591 1.00 96.12 118 ASP A CA 1
ATOM 955 C C . ASP A 1 118 ? 11.246 -0.102 -8.704 1.00 96.12 118 ASP A C 1
ATOM 957 O O . ASP A 1 118 ? 10.2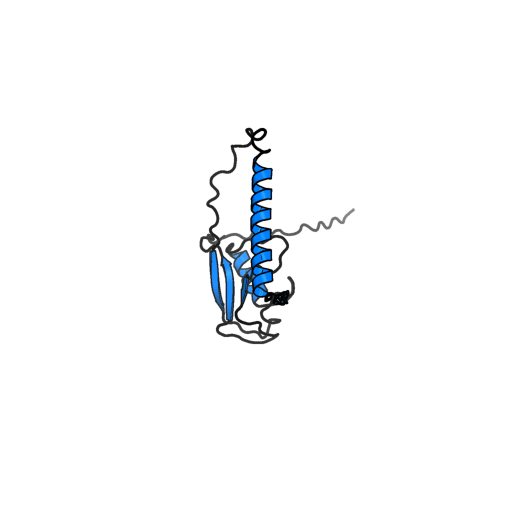62 -0.805 -8.961 1.00 96.12 118 ASP A O 1
ATOM 961 N N . LEU A 1 119 ? 11.505 1.035 -9.356 1.00 96.38 119 LEU A N 1
ATOM 962 C CA . LEU A 1 119 ? 10.782 1.518 -10.537 1.00 96.38 119 LEU A CA 1
ATOM 963 C C . LEU A 1 119 ? 10.647 0.411 -11.593 1.00 96.38 119 LEU A C 1
ATOM 965 O O . LEU A 1 119 ? 11.629 -0.226 -11.965 1.00 96.38 119 LEU A O 1
ATOM 969 N N . GLY A 1 120 ? 9.427 0.196 -12.092 1.00 96.06 120 GLY A N 1
ATOM 970 C CA . GLY A 1 120 ? 9.167 -0.750 -13.180 1.00 96.06 120 GLY A CA 1
ATOM 971 C C . GLY A 1 120 ? 9.080 -2.226 -12.773 1.00 96.06 120 GLY A C 1
ATOM 972 O O . GLY A 1 120 ? 8.630 -3.043 -13.573 1.00 96.06 120 GLY A O 1
ATOM 973 N N . VAL A 1 121 ? 9.455 -2.595 -11.545 1.00 97.88 121 VAL A N 1
ATOM 974 C CA . VAL A 1 121 ? 9.532 -4.002 -11.117 1.00 97.88 121 VAL A CA 1
ATOM 975 C C . VAL A 1 121 ? 8.145 -4.607 -10.886 1.00 97.88 121 VAL A C 1
ATOM 977 O O . VAL A 1 121 ? 7.340 -4.081 -10.118 1.00 97.88 121 VAL A O 1
ATOM 980 N N . HIS A 1 122 ? 7.885 -5.755 -11.511 1.00 97.75 122 HIS A N 1
ATOM 981 C CA . HIS A 1 122 ? 6.668 -6.550 -11.325 1.00 97.75 122 HIS A CA 1
ATOM 982 C C . HIS A 1 122 ? 6.759 -7.436 -10.075 1.00 97.75 122 HIS A C 1
ATOM 984 O O . HIS A 1 122 ? 7.841 -7.899 -9.715 1.00 97.75 122 HIS A O 1
ATOM 990 N N . ALA A 1 123 ? 5.622 -7.732 -9.444 1.00 97.25 123 ALA A N 1
ATOM 991 C CA . ALA A 1 123 ? 5.557 -8.687 -8.339 1.00 97.25 123 ALA A CA 1
ATOM 992 C C . ALA A 1 123 ? 4.255 -9.489 -8.386 1.00 97.25 123 ALA A C 1
ATOM 994 O O . ALA A 1 123 ? 3.207 -8.945 -8.717 1.00 97.25 123 ALA A O 1
ATOM 995 N N . LEU A 1 124 ? 4.314 -10.771 -8.022 1.00 96.81 124 LEU A N 1
ATOM 996 C CA . LEU A 1 124 ? 3.128 -11.633 -7.969 1.00 96.81 124 LEU A CA 1
ATOM 997 C C . LEU A 1 124 ? 2.528 -11.736 -6.556 1.00 96.81 124 LEU A C 1
ATOM 999 O O . LEU A 1 124 ? 1.313 -11.779 -6.418 1.00 96.81 124 LEU A O 1
ATOM 1003 N N . TYR A 1 125 ? 3.373 -11.741 -5.519 1.00 96.06 125 TYR A N 1
ATOM 1004 C CA . TYR A 1 125 ? 2.966 -11.971 -4.126 1.00 96.06 125 TYR A CA 1
ATOM 1005 C C . TYR A 1 125 ? 3.690 -11.036 -3.149 1.00 96.06 125 TYR A C 1
ATOM 1007 O O . TYR A 1 125 ? 4.333 -11.486 -2.200 1.00 96.06 125 TYR A O 1
ATOM 1015 N N . ASN A 1 126 ? 3.625 -9.723 -3.376 1.00 96.88 126 ASN A N 1
ATOM 1016 C CA . ASN A 1 126 ? 4.125 -8.779 -2.376 1.00 96.88 126 ASN A CA 1
ATOM 1017 C C . ASN A 1 126 ? 3.068 -8.610 -1.275 1.00 96.88 126 ASN A C 1
ATOM 1019 O O . ASN A 1 126 ? 1.870 -8.590 -1.558 1.00 96.88 126 ASN A O 1
ATOM 1023 N N . VAL A 1 127 ? 3.494 -8.503 -0.018 1.00 97.50 127 VAL A N 1
ATOM 1024 C CA . VAL A 1 127 ? 2.580 -8.414 1.123 1.00 97.50 127 VAL A CA 1
ATOM 1025 C C . VAL A 1 127 ? 2.714 -7.055 1.793 1.00 97.50 127 VAL A C 1
ATOM 1027 O O . VAL A 1 127 ? 3.811 -6.639 2.172 1.00 97.50 127 VAL A O 1
ATOM 1030 N N . PHE A 1 128 ? 1.578 -6.388 1.979 1.00 96.50 128 PHE A N 1
ATOM 1031 C CA . PHE A 1 128 ? 1.460 -5.093 2.647 1.00 96.50 128 PHE A CA 1
ATOM 1032 C C . PHE A 1 128 ? 0.593 -5.234 3.893 1.00 96.50 128 PHE A C 1
ATOM 1034 O O . PHE A 1 128 ? -0.370 -5.994 3.894 1.00 96.50 128 PHE A O 1
ATOM 1041 N N . VAL A 1 129 ? 0.902 -4.504 4.960 1.00 95.56 129 VAL A N 1
ATOM 1042 C CA . VAL A 1 129 ? 0.136 -4.559 6.211 1.00 95.56 129 VAL A CA 1
ATOM 1043 C C . VAL A 1 129 ? -0.504 -3.208 6.483 1.00 95.56 129 VAL A C 1
ATOM 1045 O O . VAL A 1 129 ? 0.195 -2.204 6.597 1.00 95.56 129 VAL A O 1
ATOM 1048 N N . TYR A 1 130 ? -1.823 -3.202 6.660 1.00 93.44 130 TYR A N 1
ATOM 1049 C CA . TYR A 1 130 ? -2.622 -2.006 6.926 1.00 93.44 130 TYR A CA 1
ATOM 1050 C C . TYR A 1 130 ? -3.526 -2.198 8.148 1.00 93.44 130 TYR A C 1
ATOM 1052 O O . TYR A 1 130 ? -3.845 -3.322 8.540 1.00 93.44 130 TYR A O 1
ATOM 1060 N N . MET A 1 131 ? -3.949 -1.086 8.752 1.00 91.19 131 MET A N 1
ATOM 1061 C CA . MET A 1 131 ? -5.053 -1.063 9.717 1.00 91.19 131 MET A CA 1
ATOM 1062 C C . MET A 1 131 ? -6.356 -0.847 8.956 1.00 91.19 131 MET A C 1
ATOM 1064 O O . MET A 1 131 ? -6.632 0.280 8.566 1.00 91.19 131 MET A O 1
ATOM 1068 N N . ILE A 1 132 ? -7.142 -1.900 8.751 1.00 90.25 132 ILE A N 1
ATOM 1069 C CA . ILE A 1 132 ? -8.348 -1.874 7.919 1.00 90.25 132 ILE A CA 1
ATOM 1070 C C . ILE A 1 132 ? -9.588 -2.100 8.788 1.00 90.25 132 ILE A C 1
ATOM 1072 O O . ILE A 1 132 ? -9.593 -2.951 9.684 1.00 90.25 132 ILE A O 1
ATOM 1076 N N . ASN A 1 133 ? -10.641 -1.334 8.523 1.00 90.38 133 ASN A N 1
ATOM 1077 C CA . ASN A 1 133 ? -11.996 -1.633 8.960 1.00 90.38 133 ASN A CA 1
ATOM 1078 C C . ASN A 1 133 ? -12.694 -2.433 7.852 1.00 90.38 133 ASN A C 1
ATOM 1080 O O . ASN A 1 133 ? -12.946 -1.885 6.791 1.00 90.38 133 ASN A O 1
ATOM 1084 N N . ILE A 1 134 ? -12.985 -3.717 8.085 1.00 87.44 134 ILE A N 1
ATOM 1085 C CA . ILE A 1 134 ? -13.688 -4.574 7.105 1.00 87.44 134 ILE A CA 1
ATOM 1086 C C . ILE A 1 134 ? -15.207 -4.353 7.149 1.00 87.44 134 ILE A C 1
ATOM 1088 O O . ILE A 1 134 ? -15.907 -4.646 6.189 1.00 87.44 134 ILE A O 1
ATOM 1092 N N . GLU A 1 135 ? -15.729 -3.793 8.242 1.00 84.38 135 GLU A N 1
ATOM 1093 C CA . GLU A 1 135 ? -17.146 -3.427 8.350 1.00 84.38 135 GLU A CA 1
ATOM 1094 C C . GLU A 1 135 ? -17.452 -2.087 7.652 1.00 84.38 135 GLU A C 1
ATOM 1096 O O . GLU A 1 135 ? -18.504 -1.498 7.902 1.00 84.38 135 GLU A O 1
ATOM 1101 N N . CYS A 1 136 ? -16.541 -1.569 6.818 1.00 75.94 136 CYS A N 1
ATOM 1102 C CA . CYS A 1 136 ? -16.808 -0.411 5.975 1.00 75.94 136 CYS A CA 1
ATOM 1103 C C . CYS A 1 136 ? -17.962 -0.757 5.021 1.00 75.94 136 CYS A C 1
ATOM 1105 O O . CYS A 1 136 ? -17.814 -1.548 4.094 1.00 75.94 136 CYS A O 1
ATOM 1107 N N . VAL A 1 137 ? -19.149 -0.221 5.309 1.00 60.72 137 VAL A N 1
ATOM 1108 C CA . VAL A 1 137 ? -20.325 -0.364 4.447 1.00 60.72 137 VAL A CA 1
ATOM 1109 C C . VAL A 1 137 ? -20.012 0.354 3.139 1.00 60.72 137 VAL A C 1
ATOM 1111 O O . VAL A 1 137 ? -19.540 1.491 3.192 1.00 60.72 137 VAL A O 1
ATOM 1114 N N . ASP A 1 138 ? -20.256 -0.304 2.000 1.00 52.34 138 ASP A N 1
ATOM 1115 C CA . ASP A 1 138 ? -20.098 0.275 0.662 1.00 52.34 138 ASP A CA 1
ATOM 1116 C C . ASP A 1 138 ? -20.765 1.654 0.618 1.00 52.34 138 ASP A C 1
ATOM 1118 O O . ASP A 1 138 ? -21.990 1.789 0.587 1.00 52.34 138 ASP A O 1
ATOM 1122 N N . GLY A 1 139 ? -19.936 2.696 0.662 1.00 48.50 139 GLY A N 1
ATOM 1123 C CA . GLY A 1 139 ? -20.365 4.070 0.481 1.00 48.50 139 GLY A CA 1
ATOM 1124 C C . GLY A 1 139 ? -20.693 4.275 -0.987 1.00 48.50 139 GLY A C 1
ATOM 1125 O O . GLY A 1 139 ? -19.851 4.728 -1.757 1.00 48.50 139 GLY A O 1
ATOM 1126 N N . GLY A 1 140 ? -21.911 3.917 -1.388 1.00 41.91 140 GLY A N 1
ATOM 1127 C CA . GLY A 1 140 ? -22.512 4.511 -2.570 1.00 41.91 140 GLY A CA 1
ATOM 1128 C C . GLY A 1 140 ? -22.560 6.027 -2.377 1.00 41.91 140 GLY A C 1
ATOM 1129 O O . GLY A 1 140 ? -23.118 6.494 -1.390 1.00 41.91 140 GLY A O 1
ATOM 1130 N N . GLY A 1 141 ? -21.972 6.779 -3.308 1.00 38.44 141 GLY A N 1
ATOM 1131 C CA . GLY A 1 141 ? -22.125 8.233 -3.374 1.00 38.44 141 GLY A CA 1
ATOM 1132 C C . GLY A 1 141 ? -20.818 9.007 -3.262 1.00 38.44 141 GLY A C 1
ATOM 1133 O O . GLY A 1 141 ? -20.259 9.193 -2.189 1.00 38.44 141 GLY A O 1
ATOM 1134 N N . VAL A 1 142 ? -20.361 9.470 -4.419 1.00 45.12 142 VAL A N 1
ATOM 1135 C CA . VAL A 1 142 ? -19.453 10.601 -4.609 1.00 45.12 142 VAL A CA 1
ATOM 1136 C C . VAL A 1 142 ? -19.962 11.837 -3.861 1.00 45.12 142 VAL A C 1
ATOM 1138 O O . VAL A 1 142 ? -21.010 12.353 -4.221 1.00 45.12 142 VAL A O 1
ATOM 1141 N N . ASP A 1 143 ? -19.170 12.363 -2.928 1.00 38.66 143 ASP A N 1
ATOM 1142 C CA . ASP A 1 143 ? -19.182 13.796 -2.622 1.00 38.66 143 ASP A CA 1
ATOM 1143 C C . ASP A 1 143 ? -17.906 14.398 -3.214 1.00 38.66 143 ASP A C 1
ATOM 1145 O O . ASP A 1 143 ? -16.827 14.406 -2.612 1.00 38.66 143 ASP A O 1
ATOM 1149 N N . GLY A 1 144 ? -18.035 14.828 -4.471 1.00 39.03 144 GLY A N 1
ATOM 1150 C CA . GLY A 1 144 ? -17.102 15.746 -5.099 1.00 39.03 144 GLY A CA 1
ATOM 1151 C C . GLY A 1 144 ? -17.158 17.071 -4.353 1.00 39.03 144 GLY A C 1
ATOM 1152 O O . GLY A 1 144 ? -18.188 17.737 -4.327 1.00 39.03 144 GLY A O 1
ATOM 1153 N N . VAL A 1 145 ? -16.050 17.446 -3.724 1.00 43.16 145 VAL A N 1
ATOM 1154 C CA . VAL A 1 145 ? -15.837 18.834 -3.325 1.00 43.16 145 VAL A CA 1
ATOM 1155 C C . VAL A 1 145 ? -15.230 19.514 -4.545 1.00 43.16 145 VAL A C 1
ATOM 1157 O O . VAL A 1 145 ? -14.008 19.537 -4.696 1.00 43.16 145 VAL A O 1
ATOM 1160 N N . ASP A 1 146 ? -16.091 19.977 -5.450 1.00 40.44 146 ASP A N 1
ATOM 1161 C CA . ASP A 1 146 ? -15.691 20.890 -6.515 1.00 40.44 146 ASP A CA 1
ATOM 1162 C C . ASP A 1 146 ? -15.254 22.207 -5.869 1.00 40.44 146 ASP A C 1
ATOM 1164 O O . ASP A 1 146 ? -15.996 22.847 -5.118 1.00 40.44 146 ASP A O 1
ATOM 1168 N N . GLY A 1 147 ? -13.995 22.569 -6.115 1.00 38.25 147 GLY A N 1
ATOM 1169 C CA . GLY A 1 147 ? -13.456 23.875 -5.779 1.00 38.25 147 GLY A CA 1
ATOM 1170 C C . GLY A 1 147 ? -14.170 24.934 -6.606 1.00 38.25 147 GLY A C 1
ATOM 1171 O O . GLY A 1 147 ? -14.133 24.904 -7.833 1.00 38.25 147 GLY A O 1
ATOM 1172 N N . VAL A 1 148 ? -14.835 25.857 -5.922 1.00 41.47 148 VAL A N 1
ATOM 1173 C CA . VAL A 1 148 ? -15.435 27.040 -6.532 1.00 41.47 148 VAL A CA 1
ATOM 1174 C C . VAL A 1 148 ? -14.320 28.074 -6.703 1.00 41.47 148 VAL A C 1
ATOM 1176 O O . VAL A 1 148 ? -14.081 28.879 -5.807 1.00 41.47 148 VAL A O 1
ATOM 1179 N N . ASP A 1 149 ? -13.603 28.029 -7.826 1.00 41.19 149 ASP A N 1
ATOM 1180 C CA . ASP A 1 149 ? -12.814 29.176 -8.284 1.00 41.19 149 ASP A CA 1
ATOM 1181 C C . ASP A 1 149 ? -13.766 30.107 -9.044 1.00 41.19 149 ASP A C 1
ATOM 1183 O O . ASP A 1 149 ? -14.112 29.884 -10.205 1.00 41.19 149 ASP A O 1
ATOM 1187 N N . GLY A 1 150 ? -14.256 31.122 -8.329 1.00 38.47 150 GLY A N 1
ATOM 1188 C CA . GLY A 1 150 ? -15.070 32.195 -8.883 1.00 38.47 150 GLY A CA 1
ATOM 1189 C C . GLY A 1 150 ? -14.267 33.023 -9.882 1.00 38.47 150 GLY A C 1
ATOM 1190 O O . GLY A 1 150 ? -13.334 33.735 -9.515 1.00 38.47 150 GLY A O 1
ATOM 1191 N N . VAL A 1 151 ? -14.657 32.931 -11.149 1.00 51.19 151 VAL A N 1
ATOM 1192 C CA . VAL A 1 151 ? -14.367 33.920 -12.187 1.00 51.19 151 VAL A CA 1
ATOM 1193 C C . VAL A 1 151 ? -15.508 34.933 -12.184 1.00 51.19 151 VAL A C 1
ATOM 1195 O O . VAL A 1 151 ? -16.553 34.670 -12.767 1.00 51.19 151 VAL A O 1
ATOM 1198 N N . ASP A 1 152 ? -15.294 36.086 -11.549 1.00 41.69 152 ASP A N 1
ATOM 1199 C CA . ASP A 1 152 ? -16.115 37.277 -11.775 1.00 41.69 152 ASP A CA 1
ATOM 1200 C C . ASP A 1 152 ? -15.350 38.221 -12.704 1.00 41.69 152 ASP A C 1
ATOM 1202 O O . ASP A 1 152 ? -14.406 38.912 -12.315 1.00 41.69 152 ASP A O 1
ATOM 1206 N N . GLY A 1 153 ? -15.764 38.217 -13.965 1.00 44.12 153 GLY A N 1
ATOM 1207 C CA . GLY A 1 153 ? -15.559 39.316 -14.890 1.00 44.12 153 GLY A CA 1
ATOM 1208 C C . GLY A 1 153 ? -16.910 39.681 -15.490 1.00 44.12 153 GLY A C 1
ATOM 1209 O O . GLY A 1 153 ? -17.561 38.798 -16.043 1.00 44.12 153 GLY A O 1
ATOM 1210 N N . VAL A 1 154 ? -17.303 40.950 -15.337 1.00 47.16 154 VAL A N 1
ATOM 1211 C CA . VAL A 1 154 ? -17.958 41.865 -16.299 1.00 47.16 154 VAL A CA 1
ATOM 1212 C C . VAL A 1 154 ? -18.648 42.977 -15.494 1.00 47.16 154 VAL A C 1
ATOM 1214 O O . VAL A 1 154 ? -19.602 42.715 -14.768 1.00 47.16 154 VAL A O 1
ATOM 1217 N N . ASP A 1 155 ? -18.108 44.193 -15.591 1.00 40.84 155 ASP A N 1
ATOM 1218 C CA . ASP A 1 155 ? -18.777 45.360 -16.195 1.00 40.84 155 ASP A CA 1
ATOM 1219 C C . ASP A 1 155 ? -17.706 46.368 -16.653 1.00 40.84 155 ASP A C 1
ATOM 1221 O O . ASP A 1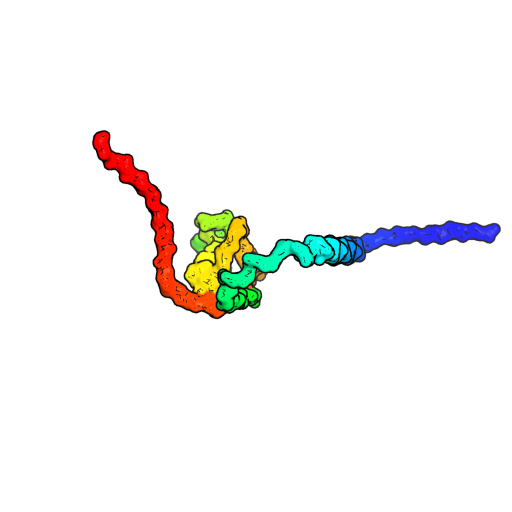 155 ? -16.757 46.630 -15.874 1.00 40.84 155 ASP A O 1
#

Secondary structure (DSSP, 8-state):
---------PPPPHHHHHHHHHHHHHHHHHHHHHHHTSS-TTS--S--S----------EEEEEEEEE-GGGSS-SS--SSSS--HHHHHHHHHHHTTSS---TT-S----EES----TT--EEEEEEEEEE-TT--------------------

pLDDT: mean 73.74, std 21.02, range [37.59, 97.88]

Sequence (155 aa):
MSECTSEPKKRLNNYQINKEKVKKYKLENKKKNKSLNGERELNGNREKNCISNKKKEKFQKYALCVGYLGSRFHGCQGQGKEVMTIENEIERTLVKINAVTKFSKTYNTCLSRTTRTDLGVHALYNVFVYMINIECVDGGGVDGVDGVDGVDGVD

Radius of gyration: 26.68 Å; chains: 1; bounding box: 74×57×70 Å

Foldseek 3Di:
DDDDDDDPDPDDDPVVVVVVVVVVVVVVVVVVVVVVVVPPPPDDPPPPDDDPDPPPQQFDKDKDWDWDQQAQAQWADDPDQPGRHVQNVVVVVQVLLVFDDPPPPDRDQWPDWPDTDGHRDTDRTIMTMGRTRPPSDRPDDDPDPDDPPDDDDDD